Protein AF-A0A3C2DDV3-F1 (afdb_monomer_lite)

pLDDT: mean 93.17, std 6.83, range [54.53, 98.31]

Secondary structure (DSSP, 8-state):
-HHHHHHHS---S----------SSGGGHHHHHHSPPPHHHHHHHHHHHHHHHHHHHHHHHT-HHHHHHHHHTT-

Structure (mmCIF, N/CA/C/O backbone):
data_AF-A0A3C2DDV3-F1
#
_entry.id   AF-A0A3C2DDV3-F1
#
loop_
_atom_site.group_PDB
_atom_site.id
_atom_site.type_symbol
_atom_site.label_atom_id
_atom_site.label_alt_id
_atom_site.label_comp_id
_atom_site.label_asym_id
_atom_site.label_entity_id
_atom_site.label_seq_id
_atom_site.pdbx_PDB_ins_code
_atom_site.Cartn_x
_atom_site.Cartn_y
_atom_site.Cartn_z
_atom_site.occupancy
_atom_site.B_iso_or_equiv
_atom_site.auth_seq_id
_atom_site.auth_comp_id
_atom_site.auth_asym_id
_atom_site.auth_atom_id
_atom_site.pdbx_PDB_model_num
ATOM 1 N N . LEU A 1 1 ? 1.625 10.264 4.171 1.00 94.00 1 LEU A N 1
ATOM 2 C CA . LEU A 1 1 ? 1.625 9.754 5.566 1.00 94.00 1 LEU A CA 1
ATOM 3 C C . LEU A 1 1 ? 1.926 10.832 6.606 1.00 94.00 1 LEU A C 1
ATOM 5 O O . LEU A 1 1 ? 1.070 11.046 7.447 1.00 94.00 1 LEU A O 1
ATOM 9 N N . ARG A 1 2 ? 3.053 11.567 6.530 1.00 95.81 2 ARG A N 1
ATOM 10 C CA . ARG A 1 2 ? 3.366 12.650 7.495 1.00 95.81 2 ARG A CA 1
ATOM 11 C C . ARG A 1 2 ? 2.216 13.648 7.689 1.00 95.81 2 ARG A C 1
ATOM 13 O O . ARG A 1 2 ? 1.889 13.967 8.821 1.00 95.81 2 ARG A O 1
ATOM 20 N N . SER A 1 3 ? 1.591 14.089 6.592 1.00 97.50 3 SER A N 1
ATOM 21 C CA . SER A 1 3 ? 0.424 14.981 6.655 1.00 97.50 3 SER A CA 1
ATOM 22 C C . SER A 1 3 ? -0.735 14.344 7.432 1.00 97.50 3 SER A C 1
ATOM 24 O O . SER A 1 3 ? -1.190 14.923 8.406 1.00 97.50 3 SER A O 1
ATOM 26 N N . ILE A 1 4 ? -1.140 13.119 7.084 1.00 97.56 4 ILE A N 1
ATOM 27 C CA . ILE A 1 4 ? -2.232 12.393 7.757 1.00 97.56 4 ILE A CA 1
ATOM 28 C C . ILE A 1 4 ? -1.976 12.290 9.266 1.00 97.56 4 ILE A C 1
ATOM 30 O O . ILE A 1 4 ? -2.809 12.712 10.058 1.00 97.56 4 ILE A O 1
ATOM 34 N N . THR A 1 5 ? -0.792 11.826 9.672 1.00 97.69 5 THR A N 1
ATOM 35 C CA . THR A 1 5 ? -0.422 11.738 11.094 1.00 97.69 5 THR A CA 1
ATOM 36 C C . THR A 1 5 ? -0.438 13.098 11.790 1.00 97.69 5 THR A C 1
ATOM 38 O O . THR A 1 5 ? -0.904 13.193 12.918 1.00 97.69 5 THR A O 1
ATOM 41 N N . SER A 1 6 ? 0.019 14.160 11.120 1.00 98.12 6 SER A N 1
ATOM 42 C CA . SER A 1 6 ? -0.020 15.517 11.677 1.00 98.12 6 SER A CA 1
ATOM 43 C C . SER A 1 6 ? -1.443 16.018 11.935 1.00 98.12 6 SER A C 1
ATOM 45 O O . SER A 1 6 ? -1.625 16.818 12.843 1.00 98.12 6 SER A O 1
ATOM 47 N N . HIS A 1 7 ? -2.427 15.591 11.138 1.00 98.06 7 HIS A N 1
ATOM 48 C CA . HIS A 1 7 ? -3.821 16.024 11.285 1.00 98.06 7 HIS A CA 1
ATOM 49 C C . HIS A 1 7 ? -4.612 15.130 12.246 1.00 98.06 7 HIS A C 1
ATOM 51 O O . HIS A 1 7 ? -5.506 15.618 12.926 1.00 98.06 7 HIS A O 1
ATOM 57 N N . LEU A 1 8 ? -4.287 13.836 12.317 1.00 97.56 8 LEU A N 1
ATOM 58 C CA . LEU A 1 8 ? -4.957 12.887 13.212 1.00 97.56 8 LEU A CA 1
ATOM 59 C C . LEU A 1 8 ? -4.353 12.850 14.623 1.00 97.56 8 LEU A C 1
ATOM 61 O O . LEU A 1 8 ? -4.996 12.360 15.543 1.00 97.56 8 LEU A O 1
ATOM 65 N N . GLY A 1 9 ? -3.105 13.297 14.801 1.00 97.94 9 GLY A N 1
ATOM 66 C CA . GLY A 1 9 ? -2.379 13.188 16.072 1.00 97.94 9 GLY A CA 1
ATOM 67 C C . GLY A 1 9 ? -1.934 11.763 16.431 1.00 97.94 9 GLY A C 1
ATOM 68 O O . GLY A 1 9 ? -1.308 11.566 17.467 1.00 97.94 9 GLY A O 1
ATOM 69 N N . THR A 1 10 ? -2.214 10.774 15.577 1.00 97.06 10 THR A N 1
ATOM 70 C CA . THR A 1 10 ? -1.858 9.363 15.780 1.00 97.06 10 THR A CA 1
ATOM 71 C C . THR A 1 10 ? -1.396 8.687 14.478 1.00 97.06 10 THR A C 1
ATOM 73 O O . THR A 1 10 ? -1.590 9.197 13.367 1.00 97.06 10 THR A O 1
ATOM 76 N N . GLN A 1 11 ? -0.732 7.537 14.616 1.00 96.38 11 GLN A N 1
ATOM 77 C CA . GLN A 1 11 ? -0.425 6.596 13.535 1.00 96.38 11 GLN A CA 1
ATOM 78 C C . GLN A 1 11 ? -1.342 5.363 13.531 1.00 96.38 11 GLN A C 1
ATOM 80 O O . GLN A 1 11 ? -1.116 4.459 12.726 1.00 96.38 11 GLN A O 1
ATOM 85 N N . ASP A 1 12 ? -2.374 5.349 14.378 1.00 96.00 12 ASP A N 1
ATOM 86 C CA . ASP A 1 12 ? -3.317 4.237 14.550 1.00 96.00 12 ASP A CA 1
ATOM 87 C C . ASP A 1 12 ? -4.353 4.204 13.420 1.00 96.00 12 ASP A C 1
ATOM 89 O O . ASP A 1 12 ? -5.558 4.345 13.614 1.00 96.00 12 ASP A O 1
ATOM 93 N N . TYR A 1 13 ? -3.860 4.062 12.196 1.00 95.31 13 TYR A N 1
ATOM 94 C CA . TYR A 1 13 ? -4.666 3.871 11.005 1.00 95.31 13 TYR A CA 1
ATOM 95 C C . TYR A 1 13 ? -4.076 2.759 10.145 1.00 95.31 13 TYR A C 1
ATOM 97 O O . TYR A 1 13 ? -2.856 2.576 10.037 1.00 95.31 13 TYR A O 1
ATOM 105 N N . LEU A 1 14 ? -4.972 2.017 9.502 1.00 94.81 14 LEU A N 1
ATOM 106 C CA . LEU A 1 14 ? -4.607 0.925 8.613 1.00 94.81 14 LEU A CA 1
ATOM 107 C C . LEU A 1 14 ? -3.961 1.461 7.338 1.00 94.81 14 LEU A C 1
ATOM 109 O O . LEU A 1 14 ? -4.281 2.548 6.850 1.00 94.81 14 LEU A O 1
ATOM 113 N N . ARG A 1 15 ? -3.020 0.688 6.798 1.00 96.06 15 ARG A N 1
ATOM 114 C CA . ARG A 1 15 ? -2.293 1.017 5.572 1.00 96.06 15 ARG A CA 1
ATOM 115 C C . ARG A 1 15 ? -2.093 -0.247 4.754 1.00 96.06 15 ARG A C 1
ATOM 117 O O . ARG A 1 15 ? -1.423 -1.164 5.216 1.00 96.06 15 ARG A O 1
ATOM 124 N N . VAL A 1 16 ? -2.570 -0.232 3.517 1.00 95.88 16 VAL A N 1
ATOM 125 C CA . VAL A 1 16 ? -2.153 -1.188 2.487 1.00 95.88 16 VAL A CA 1
ATOM 126 C C . VAL A 1 16 ? -0.968 -0.573 1.744 1.00 95.88 16 VAL A C 1
ATOM 128 O O . VAL A 1 16 ? -1.023 0.584 1.322 1.00 95.88 16 VAL A O 1
ATOM 131 N N . ARG A 1 17 ? 0.155 -1.294 1.669 1.00 95.12 17 ARG A N 1
ATOM 132 C CA . ARG A 1 17 ? 1.416 -0.783 1.111 1.00 95.12 17 ARG A CA 1
ATOM 133 C C . ARG A 1 17 ? 1.723 -1.492 -0.198 1.00 95.12 17 ARG A C 1
ATOM 135 O O . ARG A 1 17 ? 1.948 -2.692 -0.193 1.00 95.12 17 ARG A O 1
ATOM 142 N N . ILE A 1 18 ? 1.826 -0.722 -1.274 1.00 94.38 18 ILE A N 1
ATOM 143 C CA . ILE A 1 18 ? 2.270 -1.214 -2.580 1.00 94.38 18 ILE A CA 1
ATOM 144 C C . ILE A 1 18 ? 3.752 -0.870 -2.741 1.00 94.38 18 ILE A C 1
ATOM 146 O O . ILE A 1 18 ? 4.155 0.285 -2.567 1.00 94.38 18 ILE A O 1
ATOM 150 N N . GLY A 1 19 ? 4.578 -1.876 -3.019 1.00 91.38 19 GLY A N 1
ATOM 151 C CA . GLY A 1 19 ? 5.994 -1.678 -3.314 1.00 91.38 19 GLY A CA 1
ATOM 152 C C . GLY A 1 19 ? 6.183 -1.068 -4.702 1.00 91.38 19 GLY A C 1
ATOM 153 O O . GLY A 1 19 ? 5.636 -1.572 -5.670 1.00 91.38 19 GLY A O 1
ATOM 154 N N . VAL A 1 20 ? 6.982 -0.004 -4.804 1.00 90.69 20 VAL A N 1
ATOM 155 C CA . VAL A 1 20 ? 7.329 0.658 -6.083 1.00 90.69 20 VAL A CA 1
ATOM 156 C C . VAL A 1 20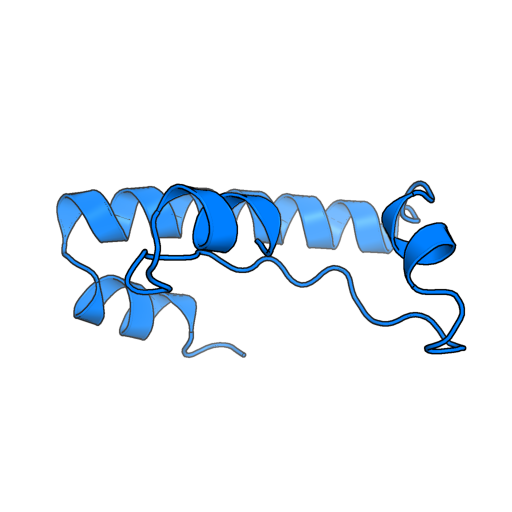 ? 8.828 0.551 -6.397 1.00 90.69 20 VAL A C 1
ATOM 158 O O . VAL A 1 20 ? 9.412 1.401 -7.064 1.00 90.69 20 VAL A O 1
ATOM 161 N N . GLY A 1 21 ? 9.492 -0.454 -5.820 1.00 86.88 21 GLY A N 1
ATOM 162 C CA . GLY A 1 21 ? 10.944 -0.608 -5.889 1.00 86.88 21 GLY A CA 1
ATOM 163 C C . GLY A 1 21 ? 11.723 0.421 -5.059 1.00 86.88 21 GLY A C 1
ATOM 164 O O . GLY A 1 21 ? 11.170 1.179 -4.257 1.00 86.88 21 GLY A O 1
ATOM 165 N N . LYS A 1 22 ? 13.051 0.415 -5.221 1.00 85.94 22 LYS A N 1
ATOM 166 C CA . LYS A 1 22 ? 13.970 1.368 -4.583 1.00 85.94 22 LYS A CA 1
ATOM 167 C C . LYS A 1 22 ? 14.806 2.073 -5.652 1.00 85.94 22 LYS A C 1
ATOM 169 O O . LYS A 1 22 ? 15.273 1.403 -6.573 1.00 85.94 22 LYS A O 1
ATOM 174 N N . PRO A 1 23 ? 15.050 3.387 -5.518 1.00 87.94 23 PRO A N 1
ATOM 175 C CA . PRO A 1 23 ? 15.973 4.075 -6.405 1.00 87.94 23 PRO A CA 1
ATOM 176 C C . PRO A 1 23 ? 17.405 3.544 -6.225 1.00 87.94 23 PRO A C 1
ATOM 178 O O . PRO A 1 23 ? 17.776 3.172 -5.108 1.00 87.94 23 PRO A O 1
ATOM 181 N N . PRO A 1 24 ? 18.247 3.597 -7.273 1.00 85.25 24 PRO A N 1
ATOM 182 C CA . PRO A 1 24 ? 19.669 3.264 -7.164 1.00 85.25 24 PRO A CA 1
ATOM 183 C C . PRO A 1 24 ? 20.431 4.168 -6.181 1.00 85.25 24 PRO A C 1
ATOM 185 O O . PRO A 1 24 ? 21.337 3.706 -5.495 1.00 85.25 24 PRO A O 1
ATOM 188 N N . ASP A 1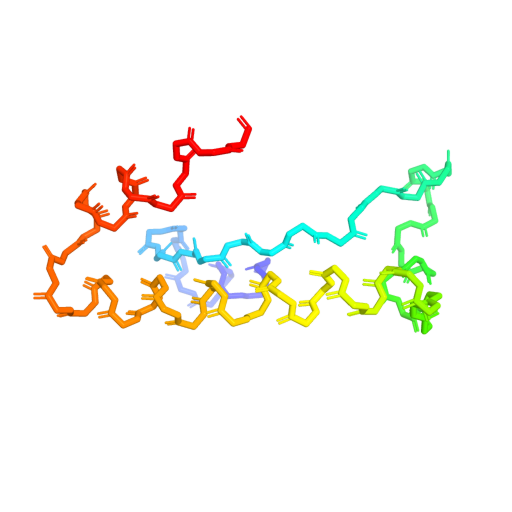 25 ? 20.051 5.450 -6.095 1.00 90.81 25 ASP A N 1
ATOM 189 C CA . ASP A 1 25 ? 20.536 6.386 -5.073 1.00 90.81 25 ASP A CA 1
ATOM 190 C C . ASP A 1 25 ? 19.377 6.758 -4.129 1.00 90.81 25 ASP A C 1
ATOM 192 O O . ASP A 1 25 ? 18.407 7.383 -4.576 1.00 90.81 25 ASP A O 1
ATOM 196 N N . PRO A 1 26 ? 19.468 6.444 -2.823 1.00 85.19 26 PRO A N 1
ATOM 197 C CA . PRO A 1 26 ? 18.454 6.800 -1.830 1.00 85.19 26 PRO A CA 1
ATOM 198 C C . PRO A 1 26 ? 18.107 8.296 -1.779 1.00 85.19 26 PRO A C 1
ATOM 200 O O . PRO A 1 26 ? 16.983 8.656 -1.429 1.0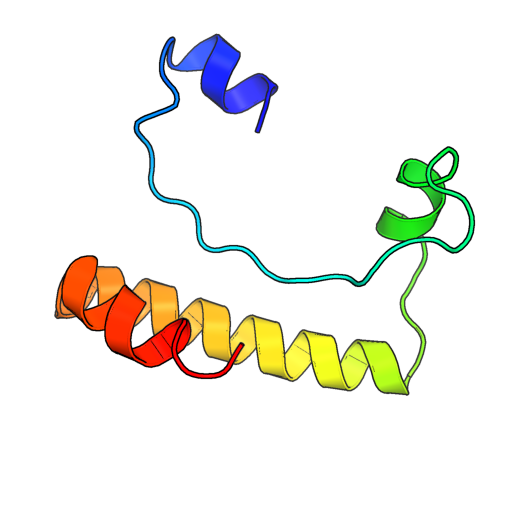0 85.19 26 PRO A O 1
ATOM 203 N N . ARG A 1 27 ? 19.037 9.184 -2.160 1.00 88.50 27 ARG A N 1
ATOM 204 C CA . ARG A 1 27 ? 18.825 10.643 -2.188 1.00 88.50 27 ARG A CA 1
ATOM 205 C C . ARG A 1 27 ? 17.895 11.091 -3.316 1.00 88.50 27 ARG A C 1
ATOM 207 O O . ARG A 1 27 ? 17.403 12.214 -3.283 1.00 88.50 27 ARG A O 1
ATOM 214 N N . ARG A 1 28 ? 17.618 10.221 -4.294 1.00 88.88 28 ARG A N 1
ATOM 2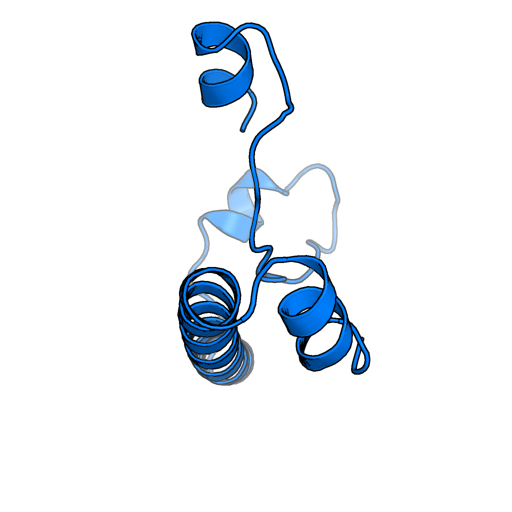15 C CA . ARG A 1 28 ? 16.768 10.500 -5.464 1.00 88.88 28 ARG A CA 1
ATOM 216 C C . ARG A 1 28 ? 15.377 9.871 -5.371 1.00 88.88 28 ARG A C 1
ATOM 218 O O . ARG A 1 28 ? 14.732 9.630 -6.387 1.00 88.88 28 ARG A O 1
ATOM 225 N N . GLY A 1 29 ? 14.892 9.622 -4.154 1.00 89.19 29 GLY A N 1
ATOM 226 C CA . GLY A 1 29 ? 13.566 9.040 -3.935 1.00 89.19 29 GLY A CA 1
ATOM 227 C C . GLY A 1 29 ? 12.428 9.836 -4.580 1.00 89.19 29 GLY A C 1
ATOM 228 O O . GLY A 1 29 ? 11.522 9.230 -5.141 1.00 89.19 29 GLY A O 1
ATOM 229 N N . ALA A 1 30 ? 12.495 11.173 -4.561 1.00 91.06 30 ALA A N 1
ATOM 230 C CA . ALA A 1 30 ? 11.481 12.027 -5.185 1.00 91.06 30 ALA A CA 1
ATOM 231 C C . ALA A 1 30 ? 11.413 11.826 -6.709 1.00 91.06 30 ALA A C 1
ATOM 233 O O . ALA A 1 30 ? 10.333 11.608 -7.247 1.00 91.06 30 ALA A O 1
ATOM 234 N N . ASP A 1 31 ? 12.562 11.822 -7.391 1.00 93.06 31 ASP A N 1
ATOM 235 C CA . ASP A 1 31 ? 12.621 11.583 -8.838 1.00 93.06 31 ASP A CA 1
ATOM 236 C C . ASP A 1 31 ? 12.084 10.193 -9.199 1.00 93.06 31 ASP A C 1
ATOM 238 O O . ASP A 1 31 ? 11.385 10.041 -10.197 1.00 93.06 31 ASP A O 1
ATOM 242 N N . HIS A 1 32 ? 12.397 9.179 -8.384 1.00 91.19 32 HIS A N 1
ATOM 243 C CA . HIS A 1 32 ? 11.960 7.798 -8.605 1.00 91.19 32 HIS A CA 1
ATOM 244 C C . HIS A 1 32 ? 10.441 7.661 -8.583 1.00 91.19 32 HIS A C 1
ATOM 246 O O . HIS A 1 32 ? 9.875 7.096 -9.509 1.00 91.19 32 HIS A O 1
ATOM 252 N N . VAL A 1 33 ? 9.775 8.231 -7.574 1.00 92.44 33 VAL A N 1
ATOM 253 C CA . VAL A 1 33 ? 8.311 8.117 -7.435 1.00 92.44 33 VAL A CA 1
ATOM 254 C C . VAL A 1 33 ? 7.527 9.001 -8.408 1.00 92.44 33 VAL A C 1
ATOM 256 O O . VAL A 1 33 ? 6.340 8.769 -8.612 1.00 92.44 33 VAL A O 1
ATOM 259 N N . LEU A 1 34 ? 8.162 10.023 -8.989 1.00 93.81 34 LEU A N 1
ATOM 260 C CA . LEU A 1 34 ? 7.538 10.909 -9.979 1.00 93.81 34 LEU A CA 1
ATOM 261 C C . LEU A 1 34 ? 7.772 10.448 -11.424 1.00 93.81 34 LEU A C 1
ATOM 263 O O . LEU A 1 34 ? 7.099 10.920 -12.342 1.00 93.81 34 LEU A O 1
ATOM 267 N N . LYS A 1 35 ? 8.734 9.551 -11.651 1.00 92.88 35 LYS A N 1
ATOM 268 C CA . LYS A 1 35 ? 9.046 9.023 -12.977 1.00 92.88 35 LYS A CA 1
ATOM 269 C C . LYS A 1 35 ? 7.996 7.997 -13.406 1.00 92.88 35 LYS A C 1
ATOM 271 O O . LYS A 1 35 ? 7.526 7.191 -12.612 1.00 92.88 35 LYS A O 1
ATOM 276 N N . ARG A 1 36 ? 7.677 7.979 -14.705 1.00 93.38 36 ARG A N 1
ATOM 277 C CA . ARG A 1 36 ? 6.848 6.919 -15.287 1.00 93.38 36 ARG A CA 1
ATOM 278 C C . ARG A 1 36 ? 7.590 5.568 -15.238 1.00 93.38 36 ARG A C 1
ATOM 280 O O . ARG A 1 36 ? 8.726 5.519 -15.726 1.00 93.38 36 ARG A O 1
ATOM 287 N N . PRO A 1 37 ? 6.964 4.498 -14.717 1.00 91.62 37 PRO A N 1
ATOM 288 C CA . PRO A 1 37 ? 7.576 3.177 -14.668 1.00 91.62 37 PRO A CA 1
ATOM 289 C C . PRO A 1 37 ? 7.847 2.616 -16.068 1.00 91.62 37 PRO A C 1
ATOM 291 O O . PRO A 1 37 ? 7.202 2.985 -17.056 1.00 91.62 37 PRO A O 1
ATOM 294 N N . GLY A 1 38 ? 8.832 1.721 -16.158 1.00 93.25 38 GLY A N 1
ATOM 295 C CA . GLY A 1 38 ? 9.111 0.972 -17.388 1.00 93.25 38 GLY A CA 1
ATOM 296 C C . GLY A 1 38 ? 7.997 -0.030 -17.716 1.00 93.25 38 GLY A C 1
ATOM 297 O O . GLY A 1 38 ? 7.127 -0.286 -16.892 1.00 93.25 38 GLY A O 1
ATOM 298 N N . LYS A 1 39 ? 8.017 -0.647 -18.906 1.00 94.06 39 LYS A N 1
ATOM 299 C CA . LYS A 1 39 ? 6.958 -1.593 -19.318 1.00 94.06 39 LYS A CA 1
ATOM 300 C C . LYS A 1 39 ? 6.815 -2.786 -18.360 1.00 94.06 39 LYS A C 1
ATOM 302 O O . LYS A 1 39 ? 5.702 -3.099 -17.967 1.00 94.06 39 LYS A O 1
ATOM 307 N N . ALA A 1 40 ? 7.930 -3.414 -17.979 1.00 92.00 40 ALA A N 1
ATOM 308 C CA . ALA A 1 40 ? 7.922 -4.548 -17.050 1.00 92.00 40 ALA A CA 1
ATOM 309 C C . ALA A 1 40 ? 7.416 -4.139 -15.655 1.00 92.00 40 ALA A C 1
ATOM 311 O O . ALA A 1 40 ? 6.489 -4.745 -15.135 1.00 92.00 40 ALA A O 1
ATOM 312 N N . GLU A 1 41 ? 7.949 -3.040 -15.115 1.00 92.75 41 GLU A N 1
ATOM 313 C CA . GLU A 1 41 ? 7.529 -2.471 -13.827 1.00 92.75 41 GLU A CA 1
ATOM 314 C C . GLU A 1 41 ? 6.048 -2.065 -13.827 1.00 92.75 41 GLU A C 1
ATOM 316 O O . GLU A 1 41 ? 5.356 -2.254 -12.837 1.00 92.75 41 GLU A O 1
ATOM 321 N N . THR A 1 42 ? 5.529 -1.556 -14.949 1.00 93.62 42 THR A N 1
ATOM 322 C CA . THR A 1 42 ? 4.104 -1.211 -15.079 1.00 93.62 42 THR A CA 1
ATOM 323 C C . THR A 1 42 ? 3.228 -2.449 -14.914 1.00 93.62 42 THR A C 1
ATOM 325 O O . THR A 1 42 ? 2.270 -2.405 -14.155 1.00 93.62 42 THR A O 1
ATOM 328 N N . THR A 1 43 ? 3.569 -3.560 -15.572 1.00 94.75 43 THR A N 1
ATOM 329 C CA . THR A 1 43 ? 2.817 -4.818 -15.444 1.00 94.75 43 THR A CA 1
ATOM 330 C C . THR A 1 43 ? 2.863 -5.367 -14.016 1.00 94.75 43 THR A C 1
ATOM 332 O O . THR A 1 43 ? 1.840 -5.803 -13.498 1.00 94.75 43 THR A O 1
ATOM 335 N N . GLU A 1 44 ? 4.017 -5.306 -13.349 1.00 94.00 44 GLU A N 1
ATOM 336 C CA . GLU A 1 44 ? 4.130 -5.699 -11.937 1.00 94.00 44 GLU A CA 1
ATOM 337 C C . GLU A 1 44 ? 3.282 -4.801 -11.023 1.00 94.00 44 GLU A C 1
ATOM 339 O O . GLU A 1 44 ? 2.588 -5.298 -10.136 1.00 94.00 44 GLU A O 1
ATOM 344 N N . LEU A 1 45 ? 3.280 -3.487 -11.266 1.00 94.25 45 LEU A N 1
ATOM 345 C CA . LEU A 1 45 ? 2.459 -2.535 -10.518 1.00 94.25 45 LEU A CA 1
ATOM 346 C C . LEU A 1 45 ? 0.960 -2.758 -10.740 1.00 94.25 45 LEU A C 1
ATOM 348 O O . LEU A 1 45 ? 0.200 -2.642 -9.786 1.00 94.25 45 LEU A O 1
ATOM 352 N N . GLU A 1 46 ? 0.523 -3.086 -11.957 1.00 95.00 46 GLU A N 1
ATOM 353 C CA . GLU A 1 46 ? -0.883 -3.400 -12.248 1.00 95.00 46 GLU A CA 1
ATOM 354 C C . GLU A 1 46 ? -1.363 -4.614 -11.443 1.00 95.00 46 GLU A C 1
ATOM 356 O O . GLU A 1 46 ? -2.436 -4.564 -10.839 1.00 95.00 46 GLU A O 1
ATOM 361 N N . ILE A 1 47 ? -0.541 -5.666 -11.361 1.00 94.81 47 ILE A N 1
ATOM 362 C CA . ILE A 1 47 ? -0.823 -6.845 -10.531 1.00 94.81 47 ILE A CA 1
ATOM 363 C C . ILE A 1 47 ? -0.877 -6.448 -9.052 1.00 94.81 47 ILE A C 1
ATOM 365 O O . ILE A 1 47 ? -1.851 -6.756 -8.369 1.00 94.81 47 ILE A O 1
ATOM 369 N N . ALA A 1 48 ? 0.121 -5.706 -8.566 1.00 94.88 48 ALA A N 1
ATOM 370 C CA . ALA A 1 48 ? 0.184 -5.293 -7.167 1.00 94.88 48 ALA A CA 1
ATOM 371 C C . ALA A 1 48 ? -0.981 -4.369 -6.760 1.00 94.88 48 ALA A C 1
ATOM 373 O O . ALA A 1 48 ? -1.435 -4.409 -5.619 1.00 94.88 48 ALA A O 1
ATOM 374 N N . VAL A 1 49 ? -1.484 -3.536 -7.679 1.00 96.25 49 VAL A N 1
ATOM 375 C CA . VAL A 1 49 ? -2.669 -2.693 -7.455 1.00 96.25 49 VAL A CA 1
ATOM 376 C C . VAL A 1 49 ? -3.935 -3.541 -7.355 1.00 96.25 49 VAL A C 1
ATOM 378 O O . VAL A 1 49 ? -4.751 -3.275 -6.474 1.00 96.25 49 VAL A O 1
ATOM 381 N N . ALA A 1 50 ? -4.093 -4.557 -8.207 1.00 97.06 50 ALA A N 1
ATOM 382 C CA . ALA A 1 50 ? -5.223 -5.480 -8.123 1.00 97.06 50 ALA A CA 1
ATOM 383 C C . ALA A 1 50 ? -5.207 -6.261 -6.798 1.00 97.06 50 ALA A C 1
ATOM 385 O O . ALA A 1 50 ? -6.198 -6.260 -6.075 1.00 97.06 50 ALA A O 1
ATOM 386 N N . GLU A 1 51 ? -4.058 -6.821 -6.410 1.00 96.12 51 GLU A N 1
ATOM 387 C CA . GLU A 1 51 ? -3.916 -7.519 -5.125 1.00 96.12 51 GLU A CA 1
ATOM 388 C C . GLU A 1 51 ? -4.160 -6.591 -3.925 1.00 96.12 51 GLU A C 1
ATOM 390 O O . GLU A 1 51 ? -4.743 -7.002 -2.923 1.00 96.12 51 GLU A O 1
ATOM 395 N N . ALA A 1 52 ? -3.749 -5.323 -4.014 1.00 97.06 52 ALA A N 1
ATOM 396 C CA . ALA A 1 52 ? -4.027 -4.338 -2.976 1.00 97.06 52 ALA A CA 1
ATOM 397 C C . ALA A 1 52 ? -5.520 -3.992 -2.876 1.00 97.06 52 ALA A C 1
ATOM 399 O O . ALA A 1 52 ? -5.998 -3.746 -1.769 1.00 97.06 52 ALA A O 1
ATOM 400 N N . ALA A 1 53 ? -6.250 -3.969 -3.994 1.00 98.06 53 ALA A N 1
ATOM 401 C CA . ALA A 1 53 ? -7.699 -3.785 -3.991 1.00 98.06 53 ALA A CA 1
ATOM 402 C C . ALA A 1 53 ? -8.395 -4.973 -3.310 1.00 98.06 53 ALA A C 1
ATOM 404 O O . ALA A 1 53 ? -9.156 -4.761 -2.367 1.00 98.06 53 ALA A O 1
ATOM 405 N N . ASP A 1 54 ? -8.030 -6.203 -3.681 1.00 97.69 54 ASP A N 1
ATOM 406 C CA . ASP A 1 54 ? -8.531 -7.421 -3.035 1.00 97.69 54 ASP A CA 1
ATOM 407 C C . ASP A 1 54 ? -8.215 -7.436 -1.528 1.00 97.69 54 ASP A C 1
ATOM 409 O O . ASP A 1 54 ? -9.032 -7.861 -0.712 1.00 97.69 54 ASP A O 1
ATOM 413 N N . ALA A 1 55 ? -7.040 -6.935 -1.127 1.00 97.50 55 ALA A N 1
ATOM 414 C CA . ALA A 1 55 ? -6.675 -6.809 0.281 1.00 97.50 55 ALA A CA 1
ATOM 415 C C . ALA A 1 55 ? -7.566 -5.806 1.026 1.00 97.50 55 ALA A C 1
ATOM 417 O O . ALA A 1 55 ? -7.940 -6.058 2.170 1.00 97.50 55 ALA A O 1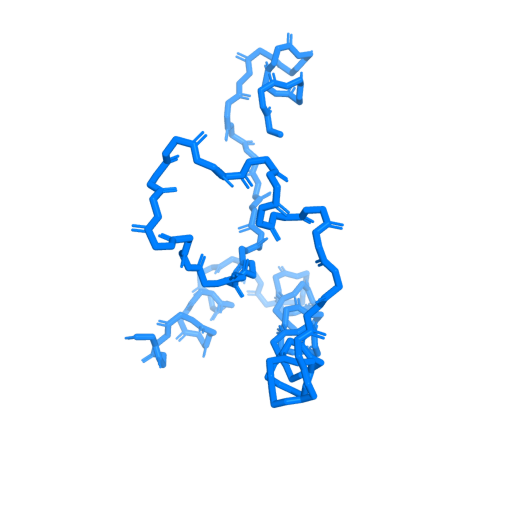
ATOM 418 N N . VAL A 1 56 ? -7.928 -4.680 0.400 1.00 98.00 56 VAL A N 1
ATOM 419 C CA . VAL A 1 56 ? -8.878 -3.719 0.984 1.00 98.00 56 VAL A CA 1
ATOM 420 C C . VAL A 1 56 ? -10.255 -4.358 1.152 1.00 98.00 56 VAL A C 1
ATOM 422 O O . VAL A 1 56 ? -10.863 -4.198 2.209 1.00 98.00 56 VAL A O 1
ATOM 425 N N . GLU A 1 57 ? -10.730 -5.108 0.158 1.00 98.31 57 GLU A N 1
ATOM 426 C CA . GLU A 1 57 ? -12.002 -5.832 0.243 1.00 98.31 57 GLU A CA 1
ATOM 427 C C . GLU A 1 57 ? -11.987 -6.879 1.365 1.00 98.31 57 GLU A C 1
ATOM 429 O O . GLU A 1 57 ? -12.902 -6.907 2.187 1.00 98.31 57 GLU A O 1
ATOM 434 N N . ALA A 1 58 ? -10.915 -7.667 1.475 1.00 97.94 58 ALA A N 1
ATOM 435 C CA . ALA A 1 58 ? -10.753 -8.662 2.535 1.00 97.94 58 ALA A CA 1
ATOM 436 C C . ALA A 1 58 ? -10.677 -8.030 3.934 1.0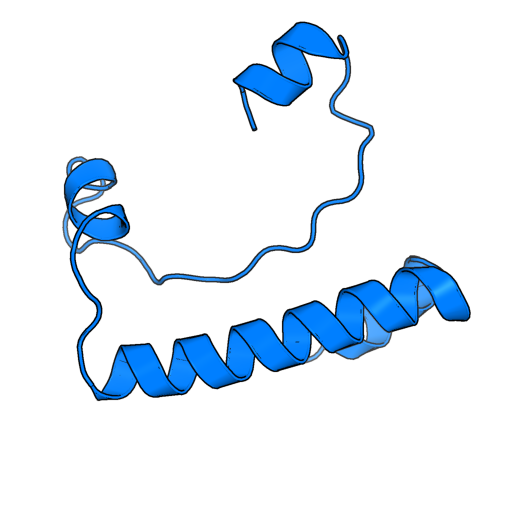0 97.94 58 ALA A C 1
ATOM 438 O O . ALA A 1 58 ? -11.267 -8.551 4.875 1.00 97.94 58 ALA A O 1
ATOM 439 N N . ILE A 1 59 ? -10.015 -6.877 4.091 1.00 97.88 59 ILE A N 1
ATOM 440 C CA . ILE A 1 59 ? -10.001 -6.148 5.373 1.00 97.88 59 ILE A CA 1
ATOM 441 C C . ILE A 1 59 ? -11.428 -5.784 5.806 1.00 97.88 59 ILE A C 1
ATOM 443 O O . ILE A 1 59 ? -11.737 -5.851 6.996 1.00 97.88 59 ILE A O 1
ATOM 447 N N . LEU A 1 60 ? -12.284 -5.388 4.859 1.00 97.50 60 LEU A N 1
ATOM 448 C CA . LEU A 1 60 ? -13.670 -5.002 5.134 1.00 97.50 60 LEU A CA 1
ATOM 449 C C . LEU A 1 60 ? -14.583 -6.209 5.385 1.00 97.50 60 LEU A C 1
ATOM 451 O O . LEU A 1 60 ? -15.489 -6.106 6.210 1.00 97.50 60 LEU A O 1
ATOM 455 N N . ALA A 1 61 ? -14.367 -7.317 4.674 1.00 98.12 61 ALA A N 1
ATOM 456 C CA . ALA A 1 61 ? -15.201 -8.514 4.761 1.00 98.12 61 ALA A CA 1
ATOM 457 C C . ALA A 1 61 ? -14.818 -9.430 5.936 1.00 98.12 61 ALA A C 1
ATOM 459 O O . ALA A 1 61 ? -15.692 -9.865 6.684 1.00 98.12 61 ALA A O 1
ATOM 460 N N . ASP A 1 62 ? -13.520 -9.679 6.111 1.00 97.31 62 ASP A N 1
ATOM 461 C CA . ASP A 1 62 ? -12.985 -10.753 6.956 1.00 97.31 62 ASP A CA 1
ATOM 462 C C . ASP A 1 62 ? -12.157 -10.226 8.145 1.00 97.31 62 ASP A C 1
ATOM 464 O O . ASP A 1 62 ? -11.882 -10.951 9.102 1.00 97.31 62 ASP A O 1
ATOM 468 N N . GLY A 1 63 ? -11.782 -8.944 8.119 1.00 96.56 63 GLY A N 1
ATOM 469 C CA . GLY A 1 63 ? -10.980 -8.296 9.155 1.00 96.56 63 GLY A CA 1
ATOM 470 C C . GLY A 1 63 ? -9.475 -8.287 8.871 1.00 96.56 63 GLY A C 1
ATOM 471 O O . GLY A 1 63 ? -8.965 -8.901 7.934 1.00 96.56 63 GLY A O 1
ATOM 472 N N . ILE A 1 64 ? -8.739 -7.528 9.691 1.00 95.06 64 ILE A N 1
ATOM 473 C CA . ILE A 1 64 ? -7.323 -7.206 9.442 1.00 95.06 64 ILE A CA 1
ATOM 474 C C . ILE A 1 64 ? -6.429 -8.441 9.552 1.00 95.06 64 ILE A C 1
ATOM 476 O O . ILE A 1 64 ? -5.559 -8.624 8.705 1.00 95.06 64 ILE A O 1
ATOM 480 N N . ASP A 1 65 ? -6.619 -9.266 10.582 1.00 95.12 65 ASP A N 1
ATOM 481 C CA . ASP A 1 65 ? -5.726 -10.397 10.858 1.00 95.12 65 ASP A CA 1
ATOM 482 C C . ASP A 1 65 ? -5.771 -11.437 9.729 1.00 95.12 65 ASP A C 1
ATOM 484 O O . ASP A 1 65 ? -4.722 -11.873 9.247 1.00 95.12 65 ASP A O 1
ATOM 488 N N . GLU A 1 66 ? -6.974 -11.756 9.241 1.00 95.38 66 GLU A N 1
ATOM 489 C CA . GLU A 1 66 ? -7.178 -12.682 8.121 1.00 95.38 66 GLU A CA 1
ATOM 490 C C . GLU A 1 66 ? -6.601 -12.113 6.818 1.00 95.38 66 GLU A C 1
ATOM 492 O O . GLU A 1 66 ? -5.812 -12.770 6.130 1.00 95.38 66 GLU A O 1
ATOM 497 N N . ALA A 1 67 ? -6.905 -10.847 6.511 1.00 95.88 67 ALA A N 1
ATOM 498 C CA . ALA A 1 67 ? -6.355 -10.183 5.336 1.00 95.88 67 ALA A CA 1
ATOM 499 C C . ALA A 1 67 ? -4.815 -10.140 5.379 1.00 95.88 67 ALA A C 1
ATOM 501 O O . ALA A 1 67 ? -4.145 -10.443 4.391 1.00 95.88 67 ALA A O 1
ATOM 502 N N . MET A 1 68 ? -4.216 -9.834 6.531 1.00 94.56 68 MET A N 1
ATOM 503 C CA . MET A 1 68 ? -2.761 -9.852 6.671 1.00 94.56 68 MET A CA 1
ATOM 504 C C . MET A 1 68 ? -2.173 -11.243 6.423 1.00 94.56 68 MET A C 1
ATOM 506 O O . MET A 1 68 ? -1.172 -11.342 5.712 1.00 94.56 68 MET A O 1
ATOM 510 N N . GLY A 1 69 ? -2.781 -12.300 6.968 1.00 94.75 69 GLY A N 1
ATOM 511 C CA . GLY A 1 69 ? -2.342 -13.678 6.742 1.00 94.75 69 GLY A CA 1
ATOM 512 C C . GLY A 1 69 ? -2.363 -14.064 5.262 1.00 94.75 69 GLY A C 1
ATOM 513 O O . GLY A 1 69 ? -1.416 -14.670 4.763 1.00 94.75 69 GLY A O 1
ATOM 514 N N . ARG A 1 70 ? -3.398 -13.644 4.529 1.00 94.06 70 ARG A N 1
ATOM 515 C CA . ARG A 1 70 ? -3.566 -13.960 3.106 1.00 94.06 70 ARG A CA 1
ATOM 516 C C . ARG A 1 70 ? -2.613 -13.198 2.183 1.00 94.06 70 ARG A C 1
ATOM 518 O O . ARG A 1 70 ? -2.061 -13.790 1.252 1.00 94.06 70 ARG A O 1
ATOM 525 N N . PHE A 1 71 ? -2.440 -11.895 2.404 1.00 94.25 71 PHE A N 1
ATOM 526 C CA . PHE A 1 71 ? -1.739 -11.021 1.454 1.00 94.25 71 PHE A CA 1
ATOM 527 C C . PHE A 1 71 ? -0.260 -10.796 1.796 1.00 94.25 71 PHE A C 1
ATOM 529 O O . PHE A 1 71 ? 0.541 -10.604 0.886 1.00 94.25 71 PHE A O 1
ATOM 536 N N . ASN A 1 72 ? 0.149 -10.901 3.066 1.00 92.38 72 ASN A N 1
ATOM 537 C CA . ASN A 1 72 ? 1.554 -10.691 3.446 1.00 92.38 72 ASN A CA 1
ATOM 538 C C . ASN A 1 72 ? 2.400 -11.976 3.435 1.00 92.38 72 ASN A C 1
ATOM 540 O O . ASN A 1 72 ? 3.623 -11.891 3.520 1.00 92.38 72 ASN A O 1
ATOM 544 N N . ALA A 1 73 ? 1.792 -13.161 3.314 1.00 79.62 73 ALA A N 1
ATOM 545 C CA . ALA A 1 73 ? 2.507 -14.442 3.366 1.00 79.62 73 ALA A CA 1
ATOM 546 C C . ALA A 1 73 ? 3.400 -14.739 2.143 1.00 79.62 73 ALA A C 1
ATOM 548 O O . ALA A 1 73 ? 4.171 -15.695 2.172 1.00 79.62 73 ALA A O 1
ATOM 549 N N . ARG A 1 74 ? 3.289 -13.957 1.061 1.00 62.28 74 ARG A N 1
ATOM 550 C CA . ARG A 1 74 ? 4.013 -14.174 -0.206 1.00 62.28 74 ARG A CA 1
ATOM 551 C C . ARG A 1 74 ? 5.210 -13.238 -0.430 1.00 62.28 74 ARG A C 1
ATOM 553 O O . ARG A 1 74 ? 5.776 -13.267 -1.520 1.00 62.28 74 ARG A O 1
ATOM 560 N N . SER A 1 75 ? 5.578 -12.417 0.558 1.00 54.53 75 SER A N 1
ATOM 561 C CA . SER A 1 75 ? 6.639 -11.404 0.421 1.00 54.53 75 SER A CA 1
ATOM 562 C C . SER A 1 75 ? 8.029 -11.871 0.838 1.00 54.53 75 SER A C 1
ATOM 564 O O . SER A 1 75 ? 8.147 -12.760 1.707 1.00 54.53 75 SER A O 1
#

Radius of gyration: 14.98 Å; chains: 1; bounding box: 36×30×35 Å

Sequence (75 aa):
LRSITSHLGTQDYLRVRIGVGKPPDPRRGADHVLKRPGKAETTELEIAVAEAADAVEAILADGIDEAMGRFNARS

Foldseek 3Di:
DVVVCVVVVDPPDDDDDQDQDADPDNVCPVVSVPDDDDPVSVVVSVVSVVLSVVLVVCCVVPNDVVSCVPRVPVD